Protein AF-M3TKU0-F1 (afdb_monomer)

InterPro domains:
  IPR006683 Thioesterase domain [PF03061] (16-86)
  IPR029069 HotDog domain superfamily [SSF54637] (2-98)
  IPR052365 THEM4/THEM5 acyl-CoA thioesterase [PTHR12418] (6-105)

Nearest PDB structures (foldseek):
  4gah-assembly1_A  TM=9.511E-01  e=1.190E-07  Homo sapiens
  4ae8-assembly2_C  TM=9.512E-01  e=1.125E-07  Homo sapiens
  4gah-assembly1_B  TM=9.289E-01  e=1.125E-07  Homo sapiens
  4xy5-assembly1_A  TM=9.633E-01  e=3.915E-07  Streptococcus pneumoniae TIGR4
  4xy6-assembly1_A  TM=9.616E-01  e=4.641E-07  Streptococcus pneumoniae TIGR4

Sequence (136 aa):
MVAVHVFDGRHRGAPGIAHGGAVVTVLDDMVGMLLYVVGEMAVTRKLDTEFFAPVLLGTRYEVSADLVSRTGRKLKVRAELREATTGQRVASAVGLFIVVTLEHFTSTLGKSSPNHVVETAIPQQVSDHDDTPTTH

pLDDT: mean 82.69, std 21.43, range [35.16, 98.81]

Organism: NCBI:txid1223542

Foldseek 3Di:
DKDKDAAAPVQDPDVQFGDPVVVVVVQVVQVVVVVVVVVFDKDFPDKDKDFPATHGHRFMWMKDKDFPDDDPQWTWMKIFIAGPPPRDTGMIMITIIGTDDPCVVCVCVVVPDDPDPPPPDDDDDDDPDDDDDDDD

Solvent-accessible surface area (backbone atoms only — not comparable to full-atom values): 8173 Å² total; per-residue (Å²): 92,79,50,77,50,64,44,49,83,90,37,54,62,49,94,66,25,44,18,68,68,53,55,50,49,53,49,51,49,49,46,54,56,48,31,67,76,72,72,52,56,60,46,85,74,44,75,50,73,50,76,74,47,88,52,48,47,75,42,56,27,36,38,37,28,47,82,74,48,74,57,90,51,38,37,34,34,38,27,41,34,21,35,61,88,79,63,46,66,29,34,37,35,46,35,38,30,38,57,52,54,69,67,69,65,53,62,57,64,79,73,70,68,90,83,77,84,78,81,77,79,77,84,78,82,84,78,91,78,87,86,81,84,89,83,137

Radius of gyration: 26.13 Å; Cα contacts (8 Å, |Δi|>4): 223; chains: 1; bounding box: 73×23×87 Å

Mean predicted aligned error: 10.98 Å

Structure (mmCIF, N/CA/C/O backbone):
data_AF-M3TKU0-F1
#
_entry.id   AF-M3TKU0-F1
#
loop_
_atom_site.group_PDB
_atom_site.id
_atom_site.type_symbol
_atom_site.label_atom_id
_atom_site.label_alt_id
_atom_site.label_comp_id
_atom_site.label_asym_id
_atom_site.label_entity_id
_atom_site.label_seq_id
_atom_site.pdbx_PDB_ins_code
_atom_site.Cartn_x
_atom_site.Cartn_y
_atom_site.Cartn_z
_atom_site.occupancy
_atom_site.B_iso_or_equiv
_atom_site.auth_seq_id
_atom_site.auth_comp_id
_atom_site.auth_asym_id
_atom_site.auth_atom_id
_atom_site.pdbx_PDB_model_num
ATOM 1 N N . MET A 1 1 ? 2.279 -7.443 8.147 1.00 84.81 1 MET A N 1
ATOM 2 C CA . MET A 1 1 ? 1.775 -8.404 7.125 1.00 84.81 1 MET A CA 1
ATOM 3 C C . MET A 1 1 ? 2.588 -8.218 5.848 1.00 84.81 1 MET A C 1
ATOM 5 O O . MET A 1 1 ? 2.966 -7.084 5.583 1.00 84.81 1 MET A O 1
ATOM 9 N N . VAL A 1 2 ? 2.870 -9.279 5.079 1.00 92.62 2 VAL A N 1
ATOM 10 C CA . VAL A 1 2 ? 3.628 -9.199 3.810 1.00 92.62 2 VAL A CA 1
ATOM 11 C C . VAL A 1 2 ? 2.939 -10.029 2.721 1.00 92.62 2 VAL A C 1
ATOM 13 O O . VAL A 1 2 ? 2.407 -11.097 3.017 1.00 92.62 2 VAL A O 1
ATOM 16 N N . ALA A 1 3 ? 2.938 -9.530 1.484 1.00 94.81 3 ALA A N 1
ATOM 17 C CA . ALA A 1 3 ? 2.418 -10.192 0.290 1.00 94.81 3 ALA A CA 1
ATOM 18 C C . ALA A 1 3 ? 3.291 -9.863 -0.933 1.00 94.81 3 ALA A C 1
ATOM 20 O O . ALA A 1 3 ? 4.062 -8.906 -0.918 1.00 94.81 3 ALA A O 1
ATOM 21 N N . VAL A 1 4 ? 3.152 -10.641 -2.008 1.00 97.19 4 VAL A N 1
ATOM 22 C CA . VAL A 1 4 ? 3.817 -10.368 -3.291 1.00 97.19 4 VAL A CA 1
ATOM 23 C C . VAL A 1 4 ? 2.777 -9.977 -4.331 1.00 97.19 4 VAL A C 1
ATOM 25 O O . VAL A 1 4 ? 1.758 -10.651 -4.469 1.00 97.19 4 VAL A O 1
ATOM 28 N N . HIS A 1 5 ? 3.061 -8.924 -5.094 1.00 98.00 5 HIS A N 1
ATOM 29 C CA . HIS A 1 5 ? 2.217 -8.452 -6.184 1.00 98.00 5 HIS A CA 1
ATOM 30 C C . HIS A 1 5 ? 3.029 -8.248 -7.471 1.00 98.00 5 HIS A C 1
ATOM 32 O O . HIS A 1 5 ? 4.197 -7.858 -7.434 1.00 98.00 5 HIS A O 1
ATOM 38 N N . VAL A 1 6 ? 2.401 -8.507 -8.619 1.00 98.50 6 VAL A N 1
ATOM 39 C CA . VAL A 1 6 ? 2.944 -8.210 -9.950 1.00 98.50 6 VAL A CA 1
ATOM 40 C C . VAL A 1 6 ? 1.896 -7.412 -10.710 1.00 98.50 6 VAL A C 1
ATOM 42 O O . VAL A 1 6 ? 0.808 -7.919 -10.981 1.00 98.50 6 VAL A O 1
ATOM 45 N N . PHE A 1 7 ? 2.234 -6.180 -11.086 1.00 98.44 7 PHE A N 1
ATOM 46 C CA . PHE A 1 7 ? 1.359 -5.355 -11.912 1.00 98.44 7 PHE A CA 1
ATOM 47 C C . PHE A 1 7 ? 1.427 -5.828 -13.367 1.00 98.44 7 PHE A C 1
ATOM 49 O O . PHE A 1 7 ? 2.486 -5.790 -13.994 1.00 98.44 7 PHE A O 1
ATOM 56 N N . ASP A 1 8 ? 0.300 -6.272 -13.919 1.00 97.69 8 ASP A N 1
ATOM 57 C CA . ASP A 1 8 ? 0.182 -6.643 -15.335 1.00 97.69 8 ASP A CA 1
ATOM 58 C C . ASP A 1 8 ? -0.356 -5.505 -16.224 1.00 97.69 8 ASP A C 1
ATOM 60 O O . ASP A 1 8 ? -0.650 -4.401 -15.761 1.00 97.69 8 ASP A O 1
ATOM 64 N N . GLY A 1 9 ? -0.517 -5.786 -17.521 1.00 96.62 9 GLY A N 1
ATOM 65 C CA . GLY A 1 9 ? -0.957 -4.814 -18.523 1.00 96.62 9 GLY A CA 1
ATOM 66 C C . GLY A 1 9 ? -2.286 -4.104 -18.236 1.00 96.62 9 GLY A C 1
ATOM 67 O O . GLY A 1 9 ? -2.477 -3.005 -18.753 1.00 96.62 9 GLY A O 1
ATOM 68 N N . ARG A 1 10 ? -3.172 -4.669 -17.404 1.00 97.69 10 ARG A N 1
ATOM 69 C CA . ARG A 1 10 ? -4.448 -4.046 -17.006 1.00 97.69 10 ARG A CA 1
ATOM 70 C C . ARG A 1 10 ? -4.252 -2.871 -16.052 1.00 97.69 10 ARG A C 1
ATOM 72 O O . ARG A 1 10 ? -5.113 -2.008 -15.957 1.00 97.69 10 ARG A O 1
ATOM 79 N N . HIS A 1 11 ? -3.104 -2.812 -15.382 1.00 98.31 11 HIS A N 1
ATOM 80 C CA . HIS A 1 11 ? -2.759 -1.768 -14.421 1.00 98.31 11 HIS A CA 1
ATOM 81 C C . HIS A 1 11 ? -1.987 -0.610 -15.058 1.00 98.31 11 HIS A C 1
ATOM 83 O O . HIS A 1 11 ? -1.447 0.225 -14.343 1.00 98.31 11 HIS A O 1
ATOM 89 N N . ARG A 1 12 ? -1.852 -0.570 -16.386 1.00 97.81 12 ARG A N 1
ATOM 90 C CA . ARG A 1 12 ? -0.984 0.378 -17.090 1.00 97.81 12 ARG A CA 1
ATOM 91 C C . ARG A 1 12 ? -1.431 1.832 -16.903 1.00 97.81 12 ARG A C 1
ATOM 93 O O . ARG A 1 12 ? -2.587 2.157 -17.136 1.00 97.81 12 ARG A O 1
ATOM 100 N N . GLY A 1 13 ? -0.481 2.709 -16.578 1.00 97.00 13 GLY A N 1
ATOM 101 C CA . GLY A 1 13 ? -0.651 4.169 -16.633 1.00 97.00 13 GLY A CA 1
ATOM 102 C C . GLY A 1 13 ? 0.160 4.830 -17.748 1.00 97.00 13 GLY A C 1
ATOM 103 O O . GLY A 1 13 ? -0.261 5.838 -18.303 1.00 97.00 13 GLY A O 1
ATOM 104 N N . ALA A 1 14 ? 1.300 4.237 -18.107 1.00 96.12 14 ALA A N 1
ATOM 105 C CA . ALA A 1 14 ? 2.160 4.656 -19.213 1.00 96.12 14 ALA A CA 1
ATOM 106 C C . ALA A 1 14 ? 2.894 3.429 -19.803 1.00 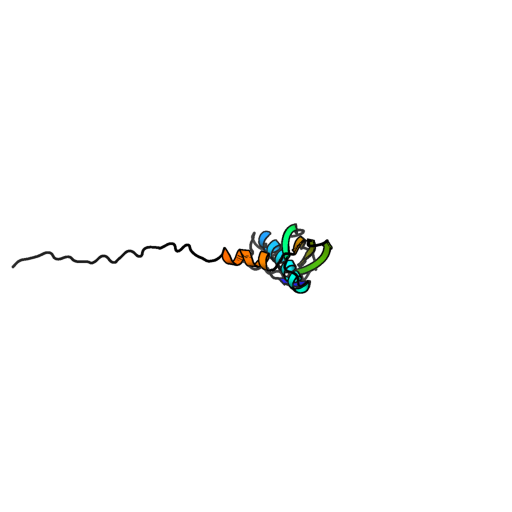96.12 14 ALA A C 1
ATOM 108 O O . ALA A 1 14 ? 2.809 2.330 -19.239 1.00 96.12 14 ALA A O 1
ATOM 109 N N . PRO A 1 15 ? 3.599 3.540 -20.946 1.00 97.69 15 PRO A N 1
ATOM 110 C CA . PRO A 1 15 ? 4.386 2.430 -21.482 1.00 97.69 15 PRO A CA 1
ATOM 111 C C . PRO A 1 15 ? 5.351 1.855 -20.430 1.00 97.69 15 PRO A C 1
ATOM 113 O O . PRO A 1 15 ? 6.193 2.561 -19.892 1.00 97.69 15 PRO A O 1
ATOM 116 N N . GLY A 1 16 ? 5.178 0.570 -20.102 1.00 97.81 16 GLY A N 1
ATOM 117 C CA . GLY A 1 16 ? 5.972 -0.151 -19.095 1.00 97.81 16 GLY A CA 1
ATOM 118 C C . GLY A 1 16 ? 5.697 0.179 -17.619 1.00 97.81 16 GLY A C 1
ATOM 119 O O . GLY A 1 16 ? 6.256 -0.497 -16.763 1.00 97.81 16 GLY A O 1
ATOM 120 N N . ILE A 1 17 ? 4.832 1.150 -17.302 1.00 98.44 17 ILE A N 1
ATOM 121 C CA . ILE A 1 17 ? 4.647 1.675 -15.937 1.00 98.44 17 ILE A CA 1
ATOM 122 C C . ILE A 1 17 ? 3.198 1.474 -15.466 1.00 98.44 17 ILE A C 1
ATOM 124 O O . ILE A 1 17 ? 2.241 1.745 -16.203 1.00 98.44 17 ILE A O 1
ATOM 128 N N . ALA A 1 18 ? 3.033 1.018 -14.224 1.00 98.69 18 ALA A N 1
ATOM 129 C CA . ALA A 1 18 ? 1.744 0.915 -13.553 1.00 98.69 18 ALA A CA 1
ATOM 130 C C . ALA A 1 18 ? 1.152 2.306 -13.260 1.00 98.69 18 ALA A C 1
ATOM 132 O O . ALA A 1 18 ? 1.852 3.248 -12.894 1.00 98.69 18 ALA A O 1
ATOM 133 N N . HIS A 1 19 ? -0.162 2.442 -13.405 1.00 98.50 19 HIS A N 1
ATOM 134 C CA . HIS A 1 19 ? -0.901 3.643 -13.054 1.00 98.50 19 HIS A CA 1
ATOM 135 C C . HIS A 1 19 ? -0.805 3.878 -11.547 1.00 98.50 19 HIS A C 1
ATOM 137 O O . HIS A 1 19 ? -1.018 2.955 -10.760 1.00 98.50 19 HIS A O 1
ATOM 143 N N . GLY A 1 20 ? -0.557 5.123 -11.133 1.00 98.12 20 GLY A N 1
ATOM 144 C CA . GLY A 1 20 ? -0.432 5.464 -9.712 1.00 98.12 20 GLY A CA 1
ATOM 145 C C . GLY A 1 20 ? -1.656 5.036 -8.897 1.00 98.12 20 GLY A C 1
ATOM 146 O O . GLY A 1 20 ? -1.510 4.493 -7.810 1.00 98.12 20 GLY A O 1
ATOM 147 N N . GLY A 1 21 ? -2.857 5.166 -9.468 1.00 98.25 21 GLY A N 1
ATOM 148 C CA . GLY A 1 21 ? -4.090 4.673 -8.847 1.00 98.25 21 GLY A CA 1
ATOM 149 C C . GLY A 1 21 ? -4.090 3.162 -8.583 1.00 98.25 21 GLY A C 1
ATOM 150 O O . GLY A 1 21 ? -4.509 2.755 -7.511 1.00 98.25 21 GLY A O 1
ATOM 151 N N . ALA A 1 22 ? -3.556 2.338 -9.493 1.00 98.44 22 ALA A N 1
ATOM 152 C CA . ALA A 1 22 ? -3.468 0.890 -9.277 1.00 98.44 22 ALA A CA 1
ATOM 153 C C . ALA A 1 22 ? -2.484 0.547 -8.149 1.00 98.44 22 ALA A C 1
ATOM 155 O O . ALA A 1 22 ? -2.754 -0.324 -7.327 1.00 98.44 22 ALA A O 1
ATOM 156 N N . VAL A 1 23 ? -1.362 1.269 -8.074 1.00 98.50 23 VAL A N 1
ATOM 157 C CA . VAL A 1 23 ? -0.393 1.120 -6.980 1.00 98.50 23 VAL A CA 1
ATOM 158 C C . VAL A 1 23 ? -1.020 1.499 -5.639 1.00 98.50 23 VAL A C 1
ATOM 160 O O . VAL A 1 23 ? -0.880 0.762 -4.666 1.00 98.50 23 VAL A O 1
ATOM 163 N N . VAL A 1 24 ? -1.748 2.618 -5.595 1.00 98.19 24 VAL A N 1
ATOM 164 C CA . VAL A 1 24 ? -2.478 3.058 -4.399 1.00 98.19 24 VAL A CA 1
ATOM 165 C C . VAL A 1 24 ? -3.528 2.026 -3.991 1.00 98.19 24 VAL A C 1
ATOM 167 O O . VAL A 1 24 ? -3.619 1.722 -2.808 1.00 98.19 24 VAL A O 1
ATOM 170 N N . THR A 1 25 ? -4.263 1.435 -4.939 1.00 97.31 25 THR A N 1
ATOM 171 C CA . THR A 1 25 ? -5.220 0.354 -4.653 1.00 97.31 25 THR A CA 1
ATOM 172 C C . THR A 1 25 ? -4.544 -0.843 -3.992 1.00 97.31 25 THR A C 1
ATOM 174 O O . THR A 1 25 ? -5.058 -1.338 -3.000 1.00 97.31 25 THR A O 1
ATOM 177 N N . VAL A 1 26 ? -3.381 -1.285 -4.479 1.00 97.25 26 VAL A N 1
ATOM 178 C CA . VAL A 1 26 ? -2.644 -2.406 -3.863 1.00 97.25 26 VAL A CA 1
ATOM 179 C C . VAL A 1 26 ? -2.159 -2.062 -2.451 1.00 97.25 26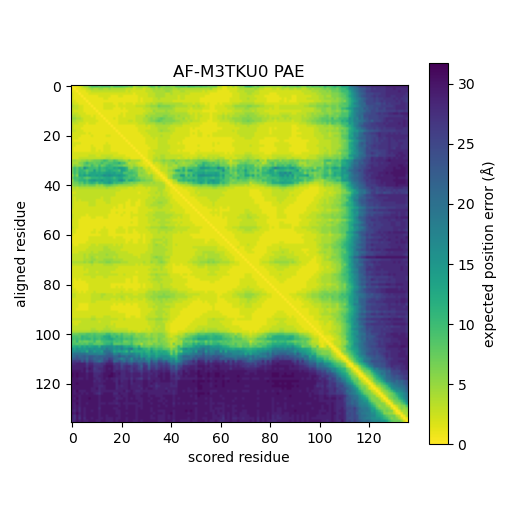 VAL A C 1
ATOM 181 O O . VAL A 1 26 ? -2.221 -2.904 -1.557 1.00 97.25 26 VAL A O 1
ATOM 184 N N . LEU A 1 27 ? -1.692 -0.829 -2.229 1.00 96.50 27 LEU A N 1
ATOM 185 C CA . LEU A 1 27 ? -1.288 -0.368 -0.897 1.00 96.50 27 LEU A CA 1
ATOM 186 C C . LEU A 1 27 ? -2.479 -0.296 0.073 1.00 96.50 27 LEU A C 1
ATOM 188 O O . LEU A 1 27 ? -2.342 -0.719 1.219 1.00 96.50 27 LEU A O 1
ATOM 192 N N . ASP A 1 28 ? -3.630 0.216 -0.370 1.00 94.12 28 ASP A N 1
ATOM 193 C CA . ASP A 1 28 ? -4.859 0.283 0.432 1.00 94.12 28 ASP A CA 1
ATOM 194 C C . ASP A 1 28 ? -5.409 -1.117 0.743 1.00 94.12 28 ASP A C 1
ATOM 196 O O . ASP A 1 28 ? -5.710 -1.413 1.898 1.00 94.12 28 ASP A O 1
ATOM 200 N N . ASP A 1 29 ? -5.443 -2.016 -0.245 1.00 91.31 29 ASP A N 1
ATOM 201 C CA . ASP A 1 29 ? -5.930 -3.391 -0.086 1.00 91.31 29 ASP A CA 1
ATOM 202 C C . ASP A 1 29 ? -5.065 -4.191 0.900 1.00 91.31 29 ASP A C 1
ATOM 204 O O . ASP A 1 29 ? -5.583 -4.882 1.777 1.00 91.31 29 ASP A O 1
ATOM 208 N N . MET A 1 30 ? -3.739 -4.012 0.863 1.00 90.12 30 MET A N 1
ATOM 209 C CA . MET A 1 30 ? -2.829 -4.626 1.836 1.00 90.12 30 MET A CA 1
ATOM 210 C C . MET A 1 30 ? -3.134 -4.195 3.278 1.00 90.12 30 MET A C 1
ATOM 212 O O . MET A 1 30 ? -3.045 -4.986 4.222 1.00 90.12 30 MET A O 1
ATOM 216 N N . VAL A 1 31 ? -3.514 -2.933 3.461 1.00 80.00 31 VAL A N 1
ATOM 217 C CA . VAL A 1 31 ? -3.942 -2.412 4.758 1.00 80.00 31 VAL A CA 1
ATOM 218 C C . VAL A 1 31 ? -5.334 -2.927 5.129 1.00 80.00 31 VAL A C 1
ATOM 220 O O . VAL A 1 31 ? -5.560 -3.268 6.290 1.00 80.00 31 VAL A O 1
ATOM 223 N N . GLY A 1 32 ? -6.248 -3.045 4.165 1.00 76.00 32 GLY A N 1
ATOM 224 C CA . GLY A 1 32 ? -7.544 -3.696 4.350 1.00 76.00 32 GLY A CA 1
ATOM 225 C C . GLY A 1 32 ? -7.396 -5.134 4.852 1.00 76.00 32 GLY A C 1
ATOM 226 O O . GLY A 1 32 ? -8.055 -5.532 5.813 1.00 76.00 32 GLY A O 1
ATOM 227 N N . MET A 1 33 ? -6.449 -5.888 4.292 1.00 75.19 33 MET A N 1
ATOM 228 C CA . MET A 1 33 ? -6.136 -7.250 4.728 1.00 75.19 33 MET A CA 1
ATOM 229 C C . MET A 1 33 ? -5.572 -7.308 6.154 1.00 75.19 33 MET A C 1
ATOM 231 O O . MET A 1 33 ? -5.903 -8.221 6.913 1.00 75.19 33 MET A O 1
ATOM 235 N N . LEU A 1 34 ? -4.785 -6.309 6.572 1.00 70.88 34 LEU A N 1
ATOM 236 C CA . LEU A 1 34 ? -4.320 -6.195 7.958 1.00 70.88 34 LEU A CA 1
ATOM 237 C C . LEU A 1 34 ? -5.490 -6.065 8.952 1.00 70.88 34 LEU A C 1
ATOM 239 O O . LEU A 1 34 ? -5.393 -6.571 10.069 1.00 70.88 34 LEU A O 1
ATOM 243 N N . LEU A 1 35 ? -6.605 -5.436 8.571 1.00 66.94 35 LEU A N 1
ATOM 244 C CA . LEU A 1 35 ? -7.758 -5.270 9.466 1.00 66.94 35 LEU A CA 1
ATOM 245 C C . LEU A 1 35 ? -8.442 -6.598 9.813 1.00 66.94 35 LEU A C 1
ATOM 247 O O . LEU A 1 35 ? -8.919 -6.748 10.938 1.00 66.94 35 LEU A O 1
ATOM 251 N N . TYR A 1 36 ? -8.395 -7.595 8.922 1.00 66.06 36 TYR A N 1
ATOM 252 C CA . TYR A 1 36 ? -8.834 -8.956 9.253 1.00 66.06 36 TYR A CA 1
ATOM 253 C C . TYR A 1 36 ? -7.994 -9.576 10.376 1.00 66.06 36 TYR A C 1
ATOM 255 O O . TYR A 1 36 ? -8.527 -10.307 11.205 1.00 66.06 36 TYR A O 1
ATOM 263 N N . VAL A 1 37 ? -6.699 -9.249 10.445 1.00 63.53 37 VAL A N 1
ATOM 264 C CA . VAL A 1 37 ? -5.804 -9.704 11.523 1.00 63.53 37 VAL A CA 1
ATOM 265 C C . VAL A 1 37 ? -6.061 -8.935 12.823 1.00 63.53 37 VAL A C 1
ATOM 267 O O . VAL A 1 37 ? -5.967 -9.508 13.905 1.00 63.53 37 VAL A O 1
ATOM 270 N N . VAL A 1 38 ? -6.412 -7.648 12.735 1.00 70.62 38 VAL A N 1
ATOM 271 C CA . VAL A 1 38 ? -6.766 -6.814 13.901 1.00 70.62 38 VAL A CA 1
ATOM 272 C C . VAL A 1 38 ? -8.139 -7.192 14.483 1.00 70.62 38 VAL A C 1
ATOM 274 O O . VAL A 1 38 ? -8.388 -6.934 15.659 1.00 70.62 38 VAL A O 1
ATOM 277 N N . GLY A 1 39 ? -9.010 -7.834 13.697 1.00 78.75 39 GLY A N 1
ATOM 278 C CA . GLY A 1 39 ? -10.311 -8.342 14.144 1.00 78.75 39 GLY A CA 1
ATOM 279 C C . GLY A 1 39 ? -11.398 -7.271 14.287 1.00 78.75 39 GLY A C 1
ATOM 280 O O . GLY A 1 39 ? -12.427 -7.518 14.912 1.00 78.75 39 GLY A O 1
ATOM 281 N N . GLU A 1 40 ? -11.189 -6.080 13.721 1.00 81.12 40 GLU A N 1
ATOM 282 C CA . GLU A 1 40 ? -12.133 -4.961 13.773 1.00 81.12 40 GLU A CA 1
ATOM 283 C C . GLU A 1 40 ? -12.426 -4.441 12.358 1.00 81.12 40 GLU A C 1
ATOM 285 O O . GLU A 1 40 ? -11.518 -4.242 11.551 1.00 81.12 40 GLU A O 1
ATOM 290 N N . MET A 1 41 ? -13.699 -4.159 12.070 1.00 83.94 41 MET A N 1
ATOM 291 C CA . MET A 1 41 ? -14.098 -3.529 10.810 1.00 83.94 41 MET A CA 1
ATOM 292 C C . MET A 1 41 ? -13.678 -2.060 10.825 1.00 83.94 41 MET A C 1
ATOM 294 O O . MET A 1 41 ? -14.108 -1.298 11.694 1.00 83.94 41 MET A O 1
ATOM 298 N N . ALA A 1 42 ? -12.873 -1.634 9.854 1.00 89.12 42 ALA A N 1
ATOM 299 C CA . ALA A 1 42 ? -12.505 -0.235 9.695 1.00 89.12 42 ALA A CA 1
ATOM 300 C C . ALA A 1 42 ? -12.552 0.196 8.229 1.00 89.12 42 ALA A C 1
ATOM 302 O O . ALA A 1 42 ? -12.375 -0.609 7.320 1.00 89.12 42 ALA A O 1
ATOM 303 N N . VAL A 1 43 ? -12.802 1.484 8.012 1.00 90.94 43 VAL A N 1
ATOM 304 C CA . VAL A 1 43 ? -12.865 2.094 6.678 1.00 90.94 43 VAL A CA 1
ATOM 305 C C . VAL A 1 43 ? -11.756 3.123 6.507 1.00 90.94 43 VAL A C 1
ATOM 307 O O . VAL A 1 43 ? -11.374 3.804 7.469 1.00 90.94 43 VAL A O 1
ATOM 310 N N . THR A 1 44 ? -11.250 3.253 5.283 1.00 93.00 44 THR A N 1
ATOM 311 C CA . THR A 1 44 ? -10.222 4.232 4.927 1.00 93.00 44 THR A CA 1
ATOM 312 C C . THR A 1 44 ? -10.777 5.648 5.094 1.00 93.00 44 THR A C 1
ATOM 314 O O . THR A 1 44 ? -11.772 6.021 4.477 1.00 93.00 44 THR A O 1
ATOM 317 N N . ARG A 1 45 ? -10.144 6.469 5.942 1.00 95.12 45 ARG A N 1
ATOM 318 C CA . ARG A 1 45 ? -10.468 7.902 6.087 1.00 95.12 45 ARG A CA 1
ATOM 319 C C . ARG A 1 45 ? -9.487 8.788 5.333 1.00 95.12 45 ARG A C 1
ATOM 321 O O . ARG A 1 45 ? -9.884 9.832 4.824 1.00 95.12 45 ARG A O 1
ATOM 328 N N . LYS A 1 46 ? -8.206 8.425 5.340 1.00 95.94 46 LYS A N 1
ATOM 329 C CA . LYS A 1 46 ? -7.136 9.142 4.642 1.00 95.94 46 LYS A CA 1
ATOM 330 C C . LYS A 1 46 ? -6.054 8.152 4.240 1.00 95.94 46 LYS A C 1
ATOM 332 O O . LYS A 1 46 ? -5.722 7.277 5.038 1.00 95.94 46 LYS A O 1
ATOM 337 N N . LEU A 1 47 ? -5.478 8.350 3.063 1.00 96.00 47 LEU A N 1
ATOM 338 C CA . LEU A 1 47 ? -4.305 7.627 2.603 1.00 96.00 47 LEU A CA 1
ATOM 339 C C . LEU A 1 47 ? -3.341 8.622 1.954 1.00 96.00 47 LEU A C 1
ATOM 341 O O . LEU A 1 47 ? -3.643 9.189 0.907 1.00 96.00 47 LEU A O 1
ATOM 345 N N . ASP A 1 48 ? -2.207 8.866 2.604 1.00 97.56 48 ASP A N 1
ATOM 346 C CA . ASP A 1 48 ? -1.138 9.714 2.074 1.00 97.56 48 ASP A CA 1
ATOM 347 C C . ASP A 1 48 ? -0.082 8.815 1.433 1.00 97.56 48 ASP A C 1
ATOM 349 O O . ASP A 1 48 ? 0.495 7.981 2.130 1.00 97.56 48 ASP A O 1
ATOM 353 N N . THR A 1 49 ? 0.155 8.961 0.128 1.00 98.00 49 THR A N 1
ATOM 354 C CA . THR A 1 49 ? 1.071 8.096 -0.635 1.00 98.00 49 THR A CA 1
ATOM 355 C C . THR A 1 49 ? 2.243 8.890 -1.195 1.00 98.00 49 THR A C 1
ATOM 357 O O . THR A 1 49 ? 2.062 9.991 -1.710 1.00 98.00 49 THR A O 1
ATOM 360 N N . GLU A 1 50 ? 3.431 8.296 -1.150 1.00 98.56 50 GLU A N 1
ATOM 361 C CA . GLU A 1 50 ? 4.647 8.798 -1.785 1.00 98.56 50 GLU A CA 1
ATOM 362 C C . GLU A 1 50 ? 5.154 7.784 -2.815 1.00 98.56 50 GLU A C 1
ATOM 364 O O . GLU A 1 50 ? 5.154 6.577 -2.561 1.00 98.56 50 GLU A O 1
ATOM 369 N N . PHE A 1 51 ? 5.611 8.282 -3.965 1.00 98.56 51 PHE A N 1
ATOM 370 C CA . PHE A 1 51 ? 6.243 7.496 -5.024 1.00 98.56 51 PHE A CA 1
ATOM 371 C C . PHE A 1 51 ? 7.707 7.914 -5.146 1.00 98.56 51 PHE A C 1
ATOM 373 O O . PHE A 1 51 ? 8.001 9.077 -5.411 1.00 98.56 51 PHE A O 1
ATOM 380 N N . PHE A 1 52 ? 8.620 6.966 -4.955 1.00 98.50 52 PHE A N 1
ATOM 381 C CA . PHE A 1 52 ? 10.066 7.204 -4.977 1.00 98.50 52 PHE A CA 1
ATOM 382 C C . PHE A 1 52 ? 10.703 6.805 -6.313 1.00 98.50 52 PHE A C 1
ATOM 384 O O . PHE A 1 52 ? 11.757 7.324 -6.670 1.00 98.50 52 PHE A O 1
ATOM 391 N N . ALA A 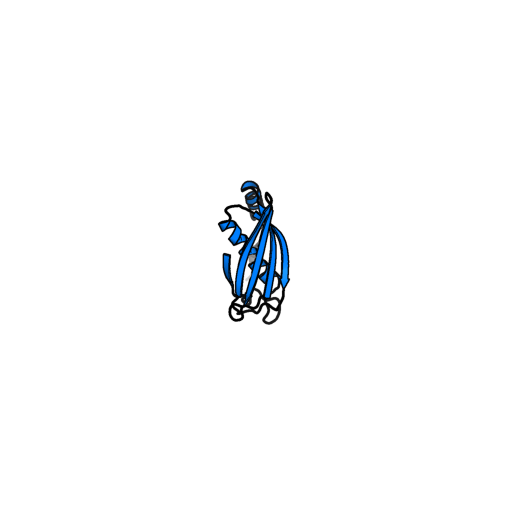1 53 ? 10.071 5.887 -7.050 1.00 98.38 53 ALA A N 1
ATOM 392 C CA . ALA A 1 53 ? 10.499 5.435 -8.370 1.00 98.38 53 ALA A CA 1
ATOM 393 C C . ALA A 1 53 ? 9.290 4.935 -9.189 1.00 98.38 53 ALA A C 1
ATOM 395 O O . ALA A 1 53 ? 8.253 4.606 -8.603 1.00 98.38 53 ALA A O 1
ATOM 396 N N . PRO A 1 54 ? 9.397 4.846 -10.529 1.00 98.12 54 PRO A N 1
ATOM 397 C CA . PRO A 1 54 ? 8.369 4.217 -11.352 1.00 98.12 54 PRO A CA 1
ATOM 398 C C . PRO A 1 54 ? 8.110 2.766 -10.933 1.00 98.12 54 PRO A C 1
ATOM 400 O O . PRO A 1 54 ? 9.042 1.988 -10.737 1.00 98.12 54 PRO A O 1
ATOM 403 N N . VAL A 1 55 ? 6.835 2.384 -10.851 1.00 98.62 55 VAL A N 1
ATOM 404 C CA . VAL A 1 55 ? 6.435 0.989 -10.633 1.00 98.62 55 VAL A CA 1
ATOM 405 C C . VAL A 1 55 ? 6.284 0.317 -11.991 1.00 98.62 55 VAL A C 1
ATOM 407 O O . VAL A 1 55 ? 5.443 0.714 -12.796 1.00 98.62 55 VAL A O 1
ATOM 410 N N . LEU A 1 56 ? 7.123 -0.674 -12.265 1.00 98.50 56 LEU A N 1
ATOM 411 C CA . LEU A 1 56 ? 7.231 -1.324 -13.563 1.00 98.50 56 LEU A CA 1
ATOM 412 C C . LEU A 1 56 ? 6.245 -2.487 -13.686 1.00 98.50 56 LEU A C 1
ATOM 414 O O . LEU A 1 56 ? 6.012 -3.246 -12.745 1.00 98.50 56 LEU A O 1
ATOM 418 N N . LEU A 1 57 ? 5.675 -2.643 -14.877 1.00 98.69 57 LEU A N 1
ATOM 419 C CA . LEU A 1 57 ? 4.835 -3.792 -15.198 1.00 98.69 57 LEU A CA 1
ATOM 420 C C . LEU A 1 57 ? 5.687 -5.057 -15.347 1.00 98.69 57 LEU A C 1
ATOM 422 O O . LEU A 1 57 ? 6.787 -5.011 -15.889 1.00 98.69 57 LEU A O 1
ATOM 426 N N . GLY A 1 58 ? 5.157 -6.198 -14.904 1.00 98.25 58 GLY A N 1
ATOM 427 C CA . GLY A 1 58 ? 5.847 -7.493 -14.953 1.00 98.25 58 GLY A CA 1
ATOM 428 C C . GLY A 1 58 ? 6.930 -7.684 -13.884 1.00 98.25 58 GLY A C 1
ATOM 429 O O . GLY A 1 58 ? 7.455 -8.788 -13.748 1.00 98.25 58 GLY A O 1
ATOM 430 N N . THR A 1 59 ? 7.228 -6.655 -13.089 1.00 98.56 59 THR A N 1
ATOM 431 C CA . THR A 1 59 ? 8.168 -6.733 -11.966 1.00 98.56 59 THR A CA 1
ATOM 432 C C . THR A 1 59 ? 7.474 -7.256 -10.708 1.00 98.56 59 THR A C 1
ATOM 434 O O . THR A 1 59 ? 6.322 -6.919 -10.424 1.00 98.56 59 THR A O 1
ATOM 437 N N . ARG A 1 60 ? 8.179 -8.097 -9.940 1.00 98.50 60 ARG A N 1
ATOM 438 C CA . ARG A 1 60 ? 7.713 -8.593 -8.637 1.00 98.50 60 ARG A CA 1
ATOM 439 C C . ARG A 1 60 ? 7.977 -7.556 -7.557 1.00 98.50 60 ARG A C 1
ATOM 441 O O . ARG A 1 60 ? 9.116 -7.128 -7.376 1.00 98.50 60 ARG A O 1
ATOM 448 N N . TYR A 1 61 ? 6.940 -7.229 -6.800 1.00 98.75 61 TYR A N 1
ATOM 449 C CA . TYR A 1 61 ? 7.025 -6.340 -5.653 1.00 98.75 61 TYR A CA 1
ATOM 450 C C . TYR A 1 61 ? 6.591 -7.051 -4.378 1.00 98.75 61 TYR A C 1
ATOM 452 O O . TYR A 1 61 ? 5.608 -7.791 -4.373 1.00 98.75 61 TYR A O 1
ATOM 460 N N . GLU A 1 62 ? 7.308 -6.792 -3.294 1.00 98.50 62 GLU A N 1
ATOM 461 C CA . GLU A 1 62 ? 6.858 -7.079 -1.941 1.00 98.50 62 GLU A CA 1
ATOM 462 C C . GLU A 1 62 ? 6.049 -5.890 -1.431 1.00 98.50 62 GLU A C 1
ATOM 464 O O . GLU A 1 62 ? 6.511 -4.746 -1.435 1.00 98.50 62 GLU A O 1
ATOM 469 N N . VAL A 1 63 ? 4.825 -6.171 -1.000 1.00 97.94 63 VAL A N 1
ATOM 470 C CA . VAL A 1 63 ? 3.950 -5.218 -0.326 1.00 97.94 63 VAL A CA 1
ATOM 471 C C . VAL A 1 63 ? 3.943 -5.595 1.146 1.00 97.94 63 VAL A C 1
ATOM 473 O O . VAL A 1 63 ? 3.724 -6.761 1.483 1.00 97.94 63 VAL A O 1
ATOM 476 N N . SER A 1 64 ? 4.164 -4.636 2.033 1.00 96.00 64 SER A N 1
ATOM 477 C CA . SER A 1 64 ? 4.051 -4.842 3.476 1.00 96.00 64 SER A CA 1
ATOM 478 C C . SER A 1 64 ? 3.120 -3.814 4.097 1.00 96.00 64 SER A C 1
ATOM 480 O O . SER A 1 64 ? 2.975 -2.711 3.576 1.00 96.00 64 SER A O 1
ATOM 482 N N . ALA A 1 65 ? 2.474 -4.181 5.204 1.00 94.06 65 ALA A N 1
ATOM 483 C CA . ALA A 1 65 ? 1.681 -3.258 6.005 1.00 94.06 65 ALA A CA 1
ATOM 484 C C . ALA A 1 65 ? 1.751 -3.588 7.496 1.00 94.06 65 ALA A C 1
ATOM 486 O O . ALA A 1 65 ? 1.651 -4.758 7.881 1.00 94.06 65 ALA A O 1
ATOM 487 N N . ASP A 1 66 ? 1.845 -2.546 8.321 1.00 92.69 66 ASP A N 1
ATOM 488 C CA . ASP A 1 66 ? 1.960 -2.638 9.774 1.00 92.69 66 ASP A CA 1
ATOM 489 C C . ASP A 1 66 ? 1.073 -1.604 10.479 1.00 92.69 66 ASP A C 1
ATOM 491 O O . ASP A 1 66 ? 0.931 -0.454 10.040 1.00 92.69 66 ASP A O 1
ATOM 495 N N . LEU A 1 67 ? 0.494 -2.004 11.616 1.00 92.88 67 LEU A N 1
ATOM 496 C CA . LEU A 1 67 ? -0.217 -1.093 12.509 1.00 92.88 67 LEU A CA 1
ATOM 497 C C . LEU A 1 67 ? 0.808 -0.261 13.282 1.00 92.88 67 LEU A C 1
ATOM 499 O O . LEU A 1 67 ? 1.594 -0.789 14.062 1.00 92.88 67 LEU A O 1
ATOM 503 N N . VAL A 1 68 ? 0.778 1.053 13.081 1.00 94.50 68 VAL A N 1
ATOM 504 C CA . VAL A 1 68 ? 1.697 1.995 13.731 1.00 94.50 68 VAL A CA 1
ATOM 505 C C . VAL A 1 68 ? 1.168 2.407 15.100 1.00 94.50 68 VAL A C 1
ATOM 507 O O . VAL A 1 68 ? 1.925 2.462 16.064 1.00 94.50 68 VAL A O 1
ATOM 510 N N . SER A 1 69 ? -0.120 2.745 15.194 1.00 94.62 69 SER A N 1
ATOM 511 C CA . SER A 1 69 ? -0.738 3.131 16.464 1.00 94.62 69 SER A CA 1
ATOM 512 C C . SER A 1 69 ? -2.263 3.056 16.432 1.00 94.62 69 SER A C 1
ATOM 514 O O . SER A 1 69 ? -2.893 3.083 15.371 1.00 94.62 69 SER A O 1
ATOM 516 N N . ARG A 1 70 ? -2.863 3.016 17.627 1.00 94.00 70 ARG A N 1
ATOM 517 C CA . ARG A 1 70 ? -4.307 3.136 17.849 1.00 94.00 70 ARG A CA 1
ATOM 518 C C . ARG A 1 70 ? -4.600 4.280 18.813 1.00 94.00 70 ARG A C 1
ATOM 520 O O . ARG A 1 70 ? -3.948 4.423 19.844 1.00 94.00 70 ARG A O 1
ATOM 527 N N . THR A 1 71 ? -5.623 5.071 18.506 1.00 96.00 71 THR A N 1
ATOM 528 C CA . THR A 1 71 ? -6.171 6.079 19.424 1.00 96.00 71 THR A CA 1
ATOM 529 C C . THR A 1 71 ? -7.691 6.071 19.329 1.00 96.00 71 THR A C 1
ATOM 531 O O . THR A 1 71 ? -8.281 6.605 18.386 1.00 96.00 71 THR A O 1
ATOM 534 N N . GLY A 1 72 ? -8.343 5.419 20.293 1.00 94.56 72 G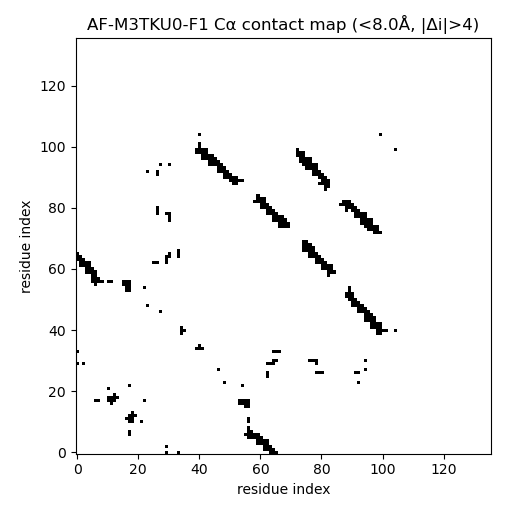LY A N 1
ATOM 535 C CA . GLY A 1 72 ? -9.782 5.161 20.241 1.00 94.56 72 GLY A CA 1
ATOM 536 C C . GLY A 1 72 ? -10.154 4.339 19.002 1.00 94.56 72 GLY A C 1
ATOM 537 O O . GLY A 1 72 ? -9.656 3.228 18.818 1.00 94.56 72 GLY A O 1
ATOM 538 N N . ARG A 1 73 ? -11.005 4.911 18.137 1.00 94.06 73 ARG A N 1
ATOM 539 C CA . ARG A 1 73 ? -11.431 4.307 16.857 1.00 94.06 73 ARG A CA 1
ATOM 540 C C . ARG A 1 73 ? -10.499 4.604 15.680 1.00 94.06 73 ARG A C 1
ATOM 542 O O . ARG A 1 73 ? -10.808 4.214 14.564 1.00 94.06 73 ARG A O 1
ATOM 549 N N . LYS A 1 74 ? -9.409 5.347 15.887 1.00 95.31 74 LYS A N 1
ATOM 550 C CA . LYS A 1 74 ? -8.456 5.704 14.829 1.00 95.31 74 LYS A CA 1
ATOM 551 C C . LYS A 1 74 ? -7.314 4.699 14.806 1.00 95.31 74 LYS A C 1
ATOM 553 O O . LYS A 1 74 ? -6.624 4.556 15.815 1.00 95.31 74 LYS A O 1
ATOM 558 N N . LEU A 1 75 ? -7.091 4.068 13.660 1.00 94.19 75 LEU A N 1
ATOM 559 C CA . LEU A 1 75 ? -5.948 3.200 13.398 1.00 94.19 75 LEU A CA 1
ATOM 560 C C . LEU A 1 75 ? -5.013 3.912 12.426 1.00 94.19 75 LEU A C 1
ATOM 562 O O . LEU A 1 75 ? -5.433 4.312 11.339 1.00 94.19 75 LEU A O 1
ATOM 566 N N . LYS A 1 76 ? -3.756 4.100 12.826 1.00 95.62 76 LYS A N 1
ATOM 567 C CA . LYS A 1 76 ? -2.702 4.583 11.938 1.00 95.62 76 LYS A CA 1
ATOM 568 C C . LYS A 1 76 ? -1.901 3.389 11.459 1.00 95.62 76 LYS A C 1
ATOM 570 O O . LYS A 1 76 ? -1.381 2.629 12.269 1.00 95.62 76 LYS A O 1
ATOM 575 N N . VAL A 1 77 ? -1.769 3.264 10.154 1.00 93.88 77 VAL A N 1
ATOM 576 C CA . VAL A 1 77 ? -1.109 2.141 9.484 1.00 93.88 77 VAL A CA 1
ATOM 577 C C . VAL A 1 77 ? -0.080 2.670 8.502 1.00 93.88 77 VAL A C 1
ATOM 579 O O . VAL A 1 77 ? -0.205 3.788 7.994 1.00 93.88 77 VAL A O 1
ATOM 582 N N . ARG A 1 78 ? 0.955 1.881 8.254 1.00 96.06 78 ARG A N 1
ATOM 583 C CA . ARG A 1 78 ? 1.963 2.155 7.234 1.00 96.06 78 ARG A CA 1
ATOM 584 C C . ARG A 1 78 ? 1.988 0.984 6.272 1.00 96.06 78 ARG A C 1
ATOM 586 O O . ARG A 1 78 ? 1.962 -0.149 6.735 1.00 96.06 78 ARG A O 1
ATOM 593 N N . ALA A 1 79 ? 2.089 1.273 4.982 1.00 96.75 79 ALA A N 1
ATOM 594 C CA . ALA A 1 79 ? 2.366 0.285 3.956 1.00 96.75 79 ALA A CA 1
ATOM 595 C C . ALA A 1 79 ? 3.578 0.696 3.116 1.00 96.75 79 ALA A C 1
ATOM 597 O O . ALA A 1 79 ? 3.815 1.886 2.889 1.00 96.75 79 ALA A O 1
ATOM 598 N N . GLU A 1 80 ? 4.346 -0.281 2.652 1.00 98.12 80 GLU A N 1
ATOM 599 C CA . GLU A 1 80 ? 5.472 -0.074 1.744 1.00 98.12 80 GLU A CA 1
ATOM 600 C C . GLU A 1 80 ? 5.366 -1.007 0.539 1.00 98.12 80 GLU A C 1
ATOM 602 O O . GLU A 1 80 ? 4.901 -2.139 0.656 1.00 98.12 80 GLU A O 1
ATOM 607 N N . LEU A 1 81 ? 5.833 -0.522 -0.612 1.00 98.69 81 LEU A N 1
ATOM 608 C CA . LEU A 1 81 ? 6.036 -1.308 -1.821 1.00 98.69 81 LEU A CA 1
ATOM 609 C C . LEU A 1 81 ? 7.529 -1.322 -2.144 1.00 98.69 81 LEU A C 1
ATOM 611 O O . LEU A 1 81 ? 8.135 -0.265 -2.367 1.00 98.69 81 LEU A O 1
ATOM 615 N N . ARG A 1 82 ? 8.120 -2.513 -2.180 1.00 98.81 82 ARG A N 1
ATOM 616 C CA . ARG A 1 82 ? 9.538 -2.726 -2.479 1.00 98.81 82 ARG A CA 1
ATOM 617 C C . ARG A 1 82 ? 9.696 -3.643 -3.673 1.00 98.81 82 ARG A C 1
ATOM 619 O O . ARG A 1 82 ? 8.987 -4.635 -3.783 1.00 98.81 82 ARG A O 1
ATOM 626 N N . GLU A 1 83 ? 10.601 -3.319 -4.584 1.00 98.56 83 GLU A N 1
ATOM 627 C CA . GLU A 1 83 ? 10.967 -4.253 -5.648 1.00 98.56 83 GLU A CA 1
ATOM 628 C C . GLU A 1 83 ? 11.635 -5.485 -5.022 1.00 98.56 83 GLU A C 1
ATOM 630 O O . GLU A 1 83 ? 12.599 -5.353 -4.271 1.00 98.56 83 GLU A O 1
ATOM 635 N N . ALA A 1 84 ? 11.133 -6.683 -5.329 1.00 97.75 84 ALA A N 1
ATOM 636 C CA . ALA A 1 84 ? 11.535 -7.908 -4.636 1.00 97.75 84 ALA A CA 1
ATOM 637 C C . ALA A 1 84 ? 13.005 -8.293 -4.881 1.00 97.75 84 ALA A C 1
ATOM 639 O O . ALA A 1 84 ? 13.636 -8.905 -4.026 1.00 97.75 84 ALA A O 1
ATOM 640 N N . THR A 1 85 ? 13.560 -7.949 -6.047 1.00 96.75 85 THR A N 1
ATOM 641 C CA . THR A 1 85 ? 14.946 -8.295 -6.399 1.00 96.75 85 THR A CA 1
ATOM 642 C C . THR A 1 85 ? 15.958 -7.328 -5.792 1.00 96.75 85 THR A C 1
ATOM 644 O O . THR A 1 85 ? 17.006 -7.758 -5.319 1.00 96.75 85 THR A O 1
ATOM 647 N N . THR A 1 86 ? 15.669 -6.027 -5.810 1.00 97.38 86 THR A N 1
ATOM 648 C CA . THR A 1 86 ? 16.618 -4.985 -5.380 1.00 97.38 86 THR A CA 1
ATOM 649 C C . THR A 1 86 ? 16.399 -4.539 -3.934 1.00 97.38 86 THR A C 1
ATOM 651 O O . THR A 1 86 ? 17.276 -3.915 -3.341 1.00 97.38 86 THR A O 1
ATOM 654 N N . GLY A 1 87 ? 15.221 -4.808 -3.363 1.00 97.81 87 GLY A N 1
ATOM 655 C CA . GLY A 1 87 ? 14.786 -4.276 -2.070 1.00 97.81 87 GLY A CA 1
ATOM 656 C C . GLY A 1 87 ? 14.470 -2.774 -2.090 1.00 97.81 87 GLY A C 1
ATOM 657 O O . GLY A 1 87 ? 14.131 -2.199 -1.044 1.00 97.81 87 GLY A O 1
ATOM 658 N N . GLN A 1 88 ? 14.569 -2.119 -3.255 1.00 98.19 88 GLN A N 1
ATOM 659 C CA . GLN A 1 88 ? 14.320 -0.690 -3.399 1.00 98.19 88 GLN A CA 1
ATOM 660 C C . GLN A 1 88 ? 12.869 -0.378 -3.042 1.00 98.19 88 GLN A C 1
ATOM 662 O O . GLN A 1 88 ? 11.941 -0.938 -3.621 1.00 98.19 88 GLN A O 1
ATOM 667 N N . ARG A 1 89 ? 12.659 0.566 -2.119 1.00 98.62 89 ARG A N 1
ATOM 668 C CA . ARG A 1 89 ? 11.325 1.106 -1.852 1.00 98.62 89 ARG A CA 1
ATOM 669 C C . ARG A 1 89 ? 10.915 2.018 -2.999 1.00 98.62 89 ARG A C 1
ATOM 671 O O . ARG A 1 89 ? 11.549 3.047 -3.215 1.00 98.62 89 ARG A O 1
ATOM 678 N N . VAL A 1 90 ? 9.849 1.651 -3.698 1.00 98.75 90 VAL A N 1
ATOM 679 C CA . VAL A 1 90 ? 9.349 2.386 -4.869 1.00 98.75 90 VAL A CA 1
ATOM 680 C C . VAL A 1 90 ? 8.107 3.211 -4.547 1.00 98.75 90 VAL A C 1
ATOM 682 O O . VAL A 1 90 ? 7.893 4.251 -5.162 1.00 98.75 90 VAL A O 1
ATOM 685 N N . ALA A 1 91 ? 7.333 2.809 -3.536 1.00 98.75 91 ALA A N 1
ATOM 686 C CA . ALA A 1 91 ? 6.218 3.588 -3.009 1.00 98.75 91 ALA A CA 1
ATOM 687 C C . ALA A 1 91 ? 5.991 3.297 -1.519 1.00 98.75 91 ALA A C 1
ATOM 689 O O . ALA A 1 91 ? 6.423 2.268 -0.992 1.00 98.75 91 ALA A O 1
ATOM 690 N N . SER A 1 92 ? 5.302 4.200 -0.831 1.00 98.38 92 SER A N 1
ATOM 691 C CA . SER A 1 92 ? 4.808 3.970 0.529 1.00 98.38 92 SER A CA 1
ATOM 692 C C . SER A 1 92 ? 3.518 4.723 0.780 1.00 98.38 92 SER A C 1
ATOM 694 O O . SER A 1 92 ? 3.291 5.761 0.165 1.00 98.38 92 SER A O 1
ATOM 696 N N . ALA A 1 93 ? 2.726 4.250 1.736 1.00 97.81 93 ALA A N 1
ATOM 697 C CA . ALA A 1 93 ? 1.545 4.952 2.200 1.00 97.81 93 ALA A CA 1
ATOM 698 C C . ALA A 1 93 ? 1.468 5.006 3.729 1.00 97.81 93 ALA A C 1
ATOM 700 O O . ALA A 1 93 ? 1.865 4.074 4.434 1.00 97.81 93 ALA A O 1
ATOM 701 N N . VAL A 1 94 ? 0.911 6.099 4.247 1.00 96.94 94 VAL A N 1
ATOM 702 C CA . VAL A 1 94 ? 0.448 6.207 5.632 1.00 96.94 94 VAL A CA 1
ATOM 703 C C . VAL A 1 94 ? -1.062 6.379 5.614 1.00 96.94 94 VAL A C 1
ATOM 705 O O . VAL A 1 94 ? -1.593 7.354 5.084 1.00 96.94 94 VAL A O 1
ATOM 708 N N . GLY A 1 95 ? -1.750 5.413 6.209 1.00 94.31 95 GLY A N 1
ATOM 709 C CA . GLY A 1 95 ? -3.200 5.374 6.277 1.00 94.31 95 GLY A CA 1
ATOM 710 C C . GLY A 1 95 ? -3.734 5.805 7.638 1.00 94.31 95 GLY A C 1
ATOM 711 O O . GLY A 1 95 ? -3.141 5.524 8.684 1.00 94.31 95 GLY A O 1
ATOM 712 N N . LEU A 1 96 ? -4.895 6.454 7.621 1.00 95.25 96 LEU A N 1
ATOM 713 C CA . LEU A 1 96 ? -5.760 6.633 8.778 1.00 95.25 96 LEU A CA 1
ATOM 714 C C . LEU A 1 96 ? -7.078 5.913 8.511 1.00 95.25 96 LEU A C 1
ATOM 716 O O . LEU A 1 96 ? -7.824 6.288 7.606 1.00 95.25 96 LEU A O 1
ATOM 720 N N . PHE A 1 97 ? -7.379 4.933 9.351 1.00 93.38 97 PHE A N 1
ATOM 721 C CA . PHE A 1 97 ? -8.578 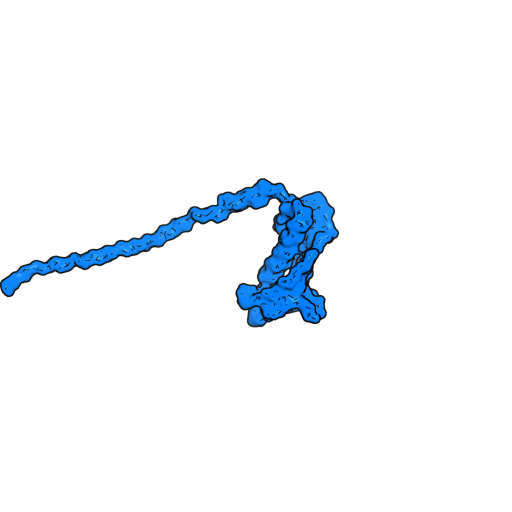4.111 9.275 1.00 93.38 97 PHE A CA 1
ATOM 722 C C . PHE A 1 97 ? -9.456 4.355 10.495 1.00 93.38 97 PHE A C 1
ATOM 724 O O . PHE A 1 97 ? -8.958 4.659 11.585 1.00 93.38 97 PHE A O 1
ATOM 731 N N . ILE A 1 98 ? -10.770 4.259 10.305 1.00 93.62 98 ILE A N 1
ATOM 732 C CA . ILE A 1 98 ? -11.755 4.452 11.369 1.00 93.62 98 ILE A CA 1
ATOM 733 C C . ILE A 1 98 ? -12.506 3.157 11.602 1.00 93.62 98 ILE A C 1
ATOM 735 O O . ILE A 1 98 ? -13.186 2.677 10.702 1.00 93.62 98 ILE A O 1
ATOM 739 N N . VAL A 1 99 ? -12.419 2.643 12.825 1.00 91.69 99 VAL A N 1
ATOM 740 C CA . VAL A 1 99 ? -13.187 1.487 13.285 1.00 91.69 99 VAL A CA 1
ATOM 741 C C . VAL A 1 99 ? -14.670 1.846 13.329 1.00 91.69 99 VAL A C 1
ATOM 743 O O . VAL A 1 99 ? -15.071 2.878 13.896 1.00 91.69 99 VAL A O 1
ATOM 746 N N . VAL A 1 100 ? -15.486 0.992 12.723 1.00 89.75 100 VAL A N 1
ATOM 747 C CA . VAL A 1 100 ? -16.931 1.157 12.559 1.00 89.75 100 VAL A CA 1
ATOM 748 C C . VAL A 1 100 ? -17.676 -0.081 13.049 1.00 89.75 100 VAL A C 1
ATOM 750 O O . VAL A 1 100 ? -17.108 -1.162 13.175 1.00 89.75 100 VAL A O 1
ATOM 753 N N . THR A 1 101 ? -18.961 0.085 13.354 1.00 86.56 101 THR A N 1
ATOM 754 C CA . THR A 1 101 ? -19.834 -1.042 13.694 1.00 86.56 101 THR A CA 1
ATOM 755 C C . THR A 1 101 ? -20.162 -1.854 12.443 1.00 86.56 101 THR A C 1
ATOM 757 O O . THR A 1 101 ? -20.116 -1.338 11.324 1.00 86.56 101 THR A O 1
ATOM 760 N N . LEU A 1 102 ? -20.552 -3.116 12.637 1.00 82.69 102 LEU A N 1
ATOM 761 C CA . LEU A 1 102 ? -21.028 -3.966 11.546 1.00 82.69 102 LEU A CA 1
ATOM 762 C C . LEU A 1 102 ? -22.219 -3.330 10.816 1.00 82.69 102 LEU A C 1
ATOM 764 O O . LEU A 1 102 ? -22.210 -3.266 9.595 1.00 82.69 102 LEU A O 1
ATOM 768 N N . GLU A 1 103 ? -23.186 -2.785 11.558 1.00 82.69 103 GLU A N 1
ATOM 769 C CA . GLU A 1 103 ? -24.359 -2.105 10.990 1.00 82.69 103 GLU A CA 1
ATOM 770 C C . GLU A 1 103 ? -23.966 -0.950 10.057 1.00 82.69 103 GLU A C 1
ATOM 772 O O . GLU A 1 103 ? -24.481 -0.838 8.942 1.00 82.69 103 GLU A O 1
ATOM 777 N N . HIS A 1 104 ? -23.005 -0.117 10.476 1.00 79.81 104 HIS A N 1
ATOM 778 C CA . HIS A 1 104 ? -22.496 0.964 9.637 1.00 79.81 104 HIS A CA 1
ATOM 779 C C . HIS A 1 104 ? -21.877 0.416 8.346 1.00 79.81 104 HIS A C 1
ATOM 781 O O . HIS A 1 104 ? -22.136 0.953 7.269 1.00 79.81 104 HIS A O 1
ATOM 787 N N . PHE A 1 105 ? -21.114 -0.674 8.450 1.00 75.56 105 PHE A N 1
ATOM 788 C CA . PHE A 1 105 ? -20.458 -1.314 7.316 1.00 75.56 105 PHE A CA 1
ATOM 789 C C . PHE A 1 105 ? -21.450 -1.956 6.331 1.00 75.56 105 PHE A C 1
ATOM 791 O O . PHE A 1 105 ? -21.273 -1.842 5.122 1.00 75.56 105 PHE A O 1
ATOM 798 N N . THR A 1 106 ? -22.521 -2.590 6.817 1.00 80.50 106 THR A N 1
ATOM 799 C CA . THR A 1 106 ? -23.495 -3.308 5.975 1.00 80.50 106 THR A CA 1
ATOM 800 C C . THR A 1 106 ? -24.586 -2.415 5.387 1.00 80.50 106 THR A C 1
ATOM 802 O O . THR A 1 106 ? -25.236 -2.806 4.421 1.00 80.50 106 THR A O 1
ATOM 805 N N . SER A 1 107 ? -24.793 -1.206 5.923 1.00 77.12 107 SER A N 1
ATOM 806 C CA . SER A 1 107 ? -25.830 -0.267 5.456 1.00 77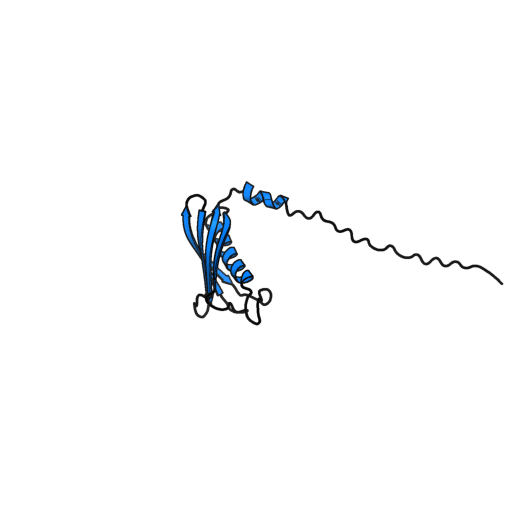.12 107 SER A CA 1
ATOM 807 C C . SER A 1 107 ? -25.703 0.147 3.978 1.00 77.12 107 SER A C 1
ATOM 809 O O . SER A 1 107 ? -26.677 0.576 3.357 1.00 77.12 107 SER A O 1
ATOM 811 N N . THR A 1 108 ? -24.513 0.009 3.388 1.00 66.75 108 THR A N 1
ATOM 812 C CA . THR A 1 108 ? -24.236 0.317 1.977 1.00 66.75 108 THR A CA 1
ATOM 813 C C . THR A 1 108 ? -24.631 -0.811 1.027 1.00 66.75 108 THR A C 1
ATOM 815 O O . THR A 1 108 ? -24.919 -0.530 -0.135 1.00 66.75 108 THR A O 1
ATOM 818 N N . LEU A 1 109 ? -24.735 -2.055 1.510 1.00 65.44 109 LEU A N 1
ATOM 819 C CA . LEU A 1 109 ? -25.118 -3.218 0.699 1.00 65.44 109 LEU A CA 1
ATOM 820 C C . LEU A 1 109 ? -26.551 -3.099 0.152 1.00 65.44 109 LEU A C 1
ATOM 822 O O . LEU A 1 109 ? -26.849 -3.600 -0.927 1.00 65.44 109 LEU A O 1
ATOM 826 N N . GLY A 1 110 ? -27.432 -2.37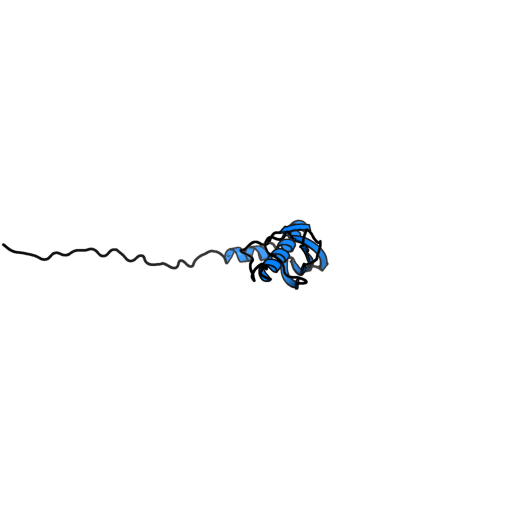3 0.850 1.00 56.91 110 GLY A N 1
ATOM 827 C CA . GLY A 1 110 ? -28.789 -2.083 0.375 1.00 56.91 110 GLY A CA 1
ATOM 828 C C . GLY A 1 110 ? -28.862 -1.047 -0.756 1.00 56.91 110 GLY A C 1
ATOM 829 O O . GLY A 1 110 ? -29.910 -0.907 -1.378 1.00 56.91 110 GLY A O 1
ATOM 830 N N . LYS A 1 111 ? -27.772 -0.318 -1.044 1.00 58.94 111 LYS A N 1
ATOM 831 C CA . LYS A 1 111 ? -27.730 0.751 -2.062 1.00 58.94 111 LYS A CA 1
ATOM 832 C C . LYS A 1 111 ? -27.160 0.300 -3.412 1.00 58.94 111 LYS A C 1
ATOM 834 O O . LYS A 1 111 ? -27.216 1.068 -4.364 1.00 58.94 111 LYS A O 1
ATOM 839 N N . SER A 1 112 ? -26.622 -0.917 -3.504 1.00 48.88 112 SER A N 1
ATOM 840 C CA . SER A 1 112 ? -25.985 -1.470 -4.711 1.00 48.88 112 SER A CA 1
ATOM 841 C C . SER A 1 112 ? -26.842 -2.502 -5.463 1.00 48.88 112 SER A C 1
ATOM 843 O O . SER A 1 112 ? -26.333 -3.182 -6.352 1.00 48.88 112 SER A O 1
ATOM 845 N N . SER A 1 113 ? -28.137 -2.629 -5.147 1.00 41.34 113 SER A N 1
ATOM 846 C CA . SER A 1 113 ? -29.050 -3.495 -5.912 1.00 41.34 113 SER A CA 1
ATOM 847 C C . SER A 1 113 ? -29.414 -2.867 -7.273 1.00 41.34 113 SER A C 1
ATOM 849 O O . SER A 1 113 ? -29.807 -1.699 -7.312 1.00 41.34 113 SER A O 1
ATOM 851 N N . PRO A 1 114 ? -29.308 -3.609 -8.395 1.00 46.47 114 PRO A N 1
ATOM 852 C CA . PRO A 1 114 ? -29.493 -3.075 -9.739 1.00 46.47 114 PRO A CA 1
ATOM 853 C C . PRO A 1 114 ? -30.981 -3.020 -10.104 1.00 46.47 114 PRO A C 1
ATOM 855 O O . PRO A 1 114 ? -31.532 -3.983 -10.620 1.00 46.47 114 PRO A O 1
ATOM 858 N N . ASN A 1 115 ? -31.632 -1.880 -9.881 1.00 44.81 115 ASN A N 1
ATOM 859 C CA . ASN A 1 115 ? -32.897 -1.554 -10.546 1.00 44.81 115 ASN A CA 1
ATOM 860 C C . ASN A 1 115 ? -32.722 -0.285 -11.389 1.00 44.81 115 ASN A C 1
ATOM 862 O O . ASN A 1 115 ? -33.181 0.801 -11.045 1.00 44.81 115 ASN A O 1
ATOM 866 N N . HIS A 1 116 ? -32.038 -0.445 -12.520 1.00 45.28 116 HIS A N 1
ATOM 867 C CA . HIS A 1 116 ? -32.257 0.390 -13.697 1.00 45.28 116 HIS A CA 1
ATOM 868 C C . HIS A 1 116 ? -32.203 -0.527 -14.922 1.00 45.28 116 HIS A C 1
ATOM 870 O O . HIS A 1 116 ? -31.168 -0.693 -15.563 1.00 45.28 116 HIS A O 1
ATOM 876 N N . VAL A 1 117 ? -33.316 -1.215 -15.179 1.00 40.34 117 VAL A N 1
ATOM 877 C CA . VAL A 1 117 ? -33.532 -1.910 -16.448 1.00 40.34 117 VAL A CA 1
ATOM 878 C C . VAL A 1 117 ? -33.713 -0.817 -17.495 1.00 40.34 117 VAL A C 1
ATOM 880 O O . VAL A 1 117 ? -34.735 -0.137 -17.512 1.00 40.34 117 VAL A O 1
ATOM 883 N N . VAL A 1 118 ? -32.701 -0.606 -18.335 1.00 41.47 118 VAL A N 1
ATOM 884 C CA . VAL A 1 118 ? -32.906 0.073 -19.614 1.00 41.47 118 VAL A CA 1
ATOM 885 C C . VAL A 1 118 ? -33.568 -0.960 -20.514 1.00 41.47 118 VAL A C 1
ATOM 887 O O . VAL A 1 118 ? -32.938 -1.925 -20.940 1.00 41.47 118 VAL A O 1
ATOM 890 N N . GLU A 1 119 ? -34.868 -0.799 -20.722 1.00 35.25 119 GLU A N 1
ATOM 891 C CA . GLU A 1 119 ? -35.640 -1.567 -21.687 1.00 35.25 119 GLU A CA 1
ATOM 892 C C . GLU A 1 119 ? -35.184 -1.170 -23.097 1.00 35.25 119 GLU A C 1
ATOM 894 O O . GLU A 1 119 ? -35.633 -0.177 -23.667 1.00 35.25 119 GLU A O 1
ATOM 899 N N . THR A 1 120 ? -34.235 -1.914 -23.666 1.00 35.16 120 THR A N 1
ATOM 900 C CA . THR A 1 120 ? -33.959 -1.832 -25.101 1.00 35.16 120 THR A CA 1
ATOM 901 C C . THR A 1 120 ? -35.058 -2.602 -25.820 1.00 35.16 120 THR A C 1
ATOM 903 O O . THR A 1 120 ? -35.040 -3.831 -25.888 1.00 35.16 120 THR A O 1
ATOM 906 N N . ALA A 1 121 ? -36.042 -1.861 -26.326 1.00 37.72 121 ALA A N 1
ATOM 907 C CA . ALA A 1 121 ? -37.085 -2.374 -27.199 1.00 37.72 121 ALA A CA 1
ATOM 908 C C . ALA A 1 121 ? -36.470 -3.143 -28.384 1.00 37.72 121 ALA A C 1
ATOM 910 O O . ALA A 1 121 ? -35.649 -2.614 -29.135 1.00 37.72 121 ALA A O 1
ATOM 911 N N . ILE A 1 122 ? -36.882 -4.398 -28.547 1.00 38.03 122 ILE A N 1
ATOM 912 C CA . ILE A 1 122 ? -36.639 -5.200 -29.749 1.00 38.03 122 ILE A CA 1
ATOM 913 C C . ILE A 1 122 ? -37.601 -4.680 -30.832 1.00 38.03 122 ILE A C 1
ATOM 915 O O . ILE A 1 122 ? -38.808 -4.665 -30.577 1.00 38.03 122 ILE A O 1
ATOM 919 N N . PRO A 1 123 ? -37.147 -4.268 -32.032 1.00 37.28 123 PRO A N 1
ATOM 920 C CA . PRO A 1 123 ? -38.068 -3.931 -33.110 1.00 37.28 123 PRO A CA 1
ATOM 921 C C . PRO A 1 123 ? -38.803 -5.196 -33.561 1.00 37.28 123 PRO A C 1
ATOM 923 O O . PRO A 1 123 ? -38.174 -6.185 -33.942 1.00 37.28 123 PRO A O 1
ATOM 926 N N . GLN A 1 124 ? -40.135 -5.172 -33.493 1.00 41.44 124 GLN A N 1
ATOM 927 C CA . GLN A 1 124 ? -40.979 -6.248 -34.001 1.00 41.44 124 GLN A CA 1
ATOM 928 C C . GLN A 1 124 ? -40.806 -6.401 -35.519 1.00 41.44 124 GLN A C 1
ATOM 930 O O . GLN A 1 124 ? -40.681 -5.419 -36.250 1.00 41.44 124 GLN A O 1
ATOM 935 N N . GLN A 1 125 ? -40.793 -7.660 -35.959 1.00 39.03 125 GLN A N 1
ATOM 936 C CA . GLN A 1 125 ? -40.720 -8.101 -37.350 1.00 39.03 125 GLN A CA 1
ATOM 937 C C . GLN A 1 125 ? -41.719 -7.367 -38.254 1.00 39.03 125 GLN A C 1
ATOM 939 O O . GLN A 1 125 ? -42.911 -7.309 -37.956 1.00 39.03 125 GLN A O 1
ATOM 944 N N . VAL A 1 126 ? -41.226 -6.887 -39.396 1.00 42.06 126 VAL A N 1
ATOM 945 C CA . VAL A 1 126 ? -42.051 -6.482 -40.537 1.00 42.06 126 VAL A CA 1
ATOM 946 C C . VAL A 1 126 ? -42.683 -7.741 -41.132 1.00 42.06 126 VAL A C 1
ATOM 948 O O . VAL A 1 126 ? -41.984 -8.674 -41.526 1.00 42.06 126 VAL A O 1
ATOM 951 N N . SER A 1 127 ? -44.011 -7.785 -41.138 1.00 39.22 127 SER A N 1
ATOM 952 C CA . SER A 1 127 ? -44.805 -8.748 -41.891 1.00 39.22 127 SER A CA 1
ATOM 953 C C . SER A 1 127 ? -44.840 -8.318 -43.358 1.00 39.22 127 SER A C 1
ATOM 955 O O . SER A 1 127 ? -45.494 -7.325 -43.677 1.00 39.22 127 SER A O 1
ATOM 957 N N . ASP A 1 128 ? -44.173 -9.060 -44.240 1.00 40.69 128 ASP A N 1
ATOM 958 C CA . ASP A 1 128 ? -44.422 -8.953 -45.678 1.00 40.69 128 ASP A CA 1
ATOM 959 C C . ASP A 1 128 ? -45.797 -9.564 -45.968 1.00 40.69 128 ASP A C 1
ATOM 961 O O . ASP A 1 128 ? -45.984 -10.782 -45.965 1.00 40.69 128 ASP A O 1
ATOM 965 N N . HIS A 1 129 ? -46.776 -8.689 -46.170 1.00 44.44 129 HIS A N 1
ATOM 966 C CA . HIS A 1 129 ? -48.048 -9.014 -46.790 1.00 44.44 129 HIS A CA 1
ATOM 967 C C . HIS A 1 129 ? -48.151 -8.139 -48.036 1.00 44.44 129 HIS A C 1
ATOM 969 O O . HIS A 1 129 ? -48.473 -6.957 -47.937 1.00 44.44 129 HIS A O 1
ATOM 975 N N . ASP A 1 130 ? -47.806 -8.713 -49.186 1.00 42.06 130 ASP A N 1
ATOM 976 C CA . ASP A 1 130 ? -48.023 -8.096 -50.491 1.00 42.06 130 ASP A CA 1
ATOM 977 C C . ASP A 1 130 ? -49.010 -8.970 -51.274 1.00 42.06 130 ASP A C 1
ATOM 979 O O . ASP A 1 130 ? -48.639 -9.911 -51.976 1.00 42.06 130 ASP A O 1
ATOM 983 N N . ASP A 1 131 ? -50.295 -8.691 -51.056 1.00 45.00 131 ASP A N 1
ATOM 984 C CA . ASP A 1 131 ? -51.383 -9.082 -51.944 1.00 45.00 131 ASP A CA 1
ATOM 985 C C . ASP A 1 131 ? -51.562 -7.957 -52.972 1.00 45.00 131 ASP A C 1
ATOM 987 O O . ASP A 1 131 ? -52.005 -6.857 -52.635 1.00 45.00 131 ASP A O 1
ATOM 991 N N . THR A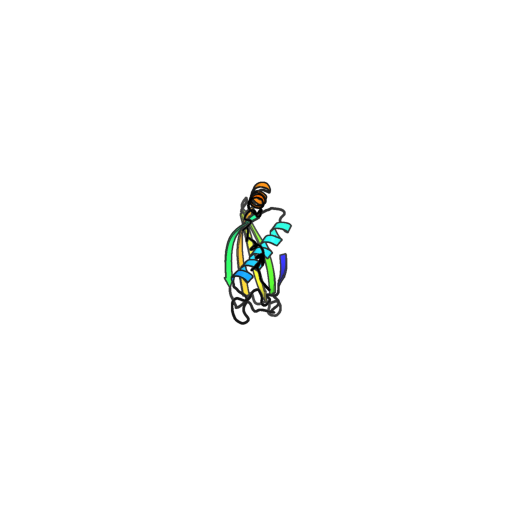 1 132 ? -51.290 -8.245 -54.246 1.00 46.69 132 THR A N 1
ATOM 992 C CA . THR A 1 132 ? -51.834 -7.459 -55.363 1.00 46.69 132 THR A CA 1
ATOM 993 C C . THR A 1 132 ? -52.603 -8.391 -56.317 1.00 46.69 132 THR A C 1
ATOM 995 O O . THR A 1 132 ? -52.108 -9.481 -56.611 1.00 46.69 132 THR A O 1
ATOM 998 N N . PRO A 1 133 ? -53.807 -8.021 -56.806 1.00 47.47 133 PRO A N 1
ATOM 999 C CA . PRO A 1 133 ? -54.739 -8.982 -57.398 1.00 47.47 133 PRO A CA 1
ATOM 1000 C C . PRO A 1 133 ? -54.822 -8.938 -58.943 1.00 47.47 133 PRO A C 1
ATOM 1002 O O . PRO A 1 133 ? -54.735 -7.865 -59.533 1.00 47.47 133 PRO A O 1
ATOM 1005 N N . THR A 1 134 ? -55.228 -10.079 -59.541 1.00 42.25 134 THR A N 1
ATOM 1006 C CA . THR A 1 134 ? -55.954 -10.254 -60.843 1.00 42.25 134 THR A CA 1
ATOM 1007 C C . THR A 1 134 ? -55.160 -9.930 -62.144 1.00 42.25 134 THR A C 1
ATOM 1009 O O . THR A 1 134 ? -54.350 -9.021 -62.150 1.00 42.25 134 THR A O 1
ATOM 1012 N N . THR A 1 135 ? -55.254 -10.589 -63.316 1.00 42.31 135 THR A N 1
ATOM 1013 C CA . THR A 1 135 ? -5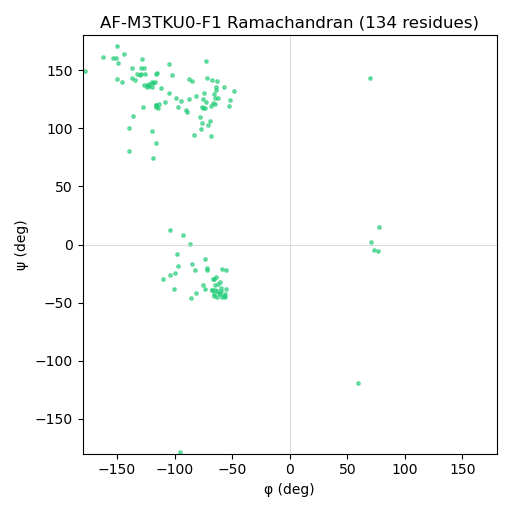6.361 -11.198 -64.085 1.00 42.31 135 THR A CA 1
ATOM 1014 C C . THR A 1 135 ? -55.806 -11.868 -65.377 1.00 42.31 135 THR A C 1
ATOM 1016 O O . THR A 1 135 ? -54.888 -11.308 -65.969 1.00 42.31 135 THR A O 1
ATOM 1019 N N . HIS A 1 136 ? -56.477 -12.945 -65.834 1.00 41.16 136 HIS A N 1
ATOM 1020 C CA . HIS A 1 136 ? -56.519 -13.613 -67.168 1.00 41.16 136 HIS A CA 1
ATOM 1021 C C . HIS A 1 136 ? -55.288 -14.333 -67.741 1.00 41.16 136 HIS A C 1
ATOM 1023 O O . HIS A 1 136 ? -54.278 -13.684 -68.075 1.00 41.16 136 HIS A O 1
#

Secondary structure (DSSP, 8-state):
-EEEEE--GGGEEETTEE-HHHHHHHHHHHHHHHHHHHTS-EEEEEEEEEESS--BTT-EEEEEEEEEEEETTEEEEEEEEEETTT--EEEEEEEEEEE--HHHHHTTGGG---------PPPPPP----------